Protein AF-A0A8S9ZBK7-F1 (afdb_monomer)

Secondary structure (DSSP, 8-state):
------TTHHHHHHHHHHHHHHHHHHTTTSS----HHHHHHHHHHHHHHSPPTTTSS-HHHHHHSS----TT-TT----S-TTPPPPHHHHHHHHHHHHHHHH-

InterPro domains:
  IPR012337 Ribonuclease H-like superfamily [SSF53098] (1-72)
  IPR036397 Ribonuclease H superfamily [G3DSA:3.30.42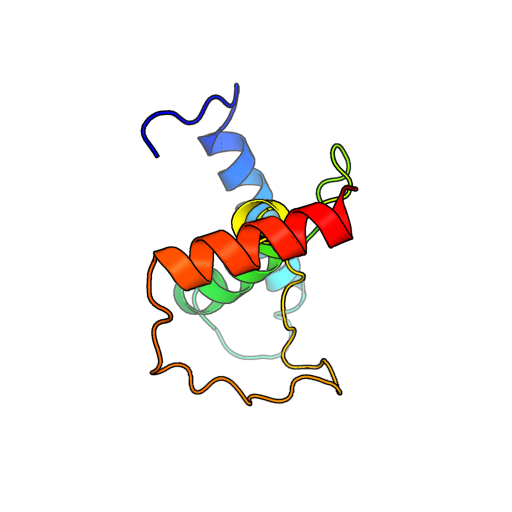0.10] (30-103)

Solvent-accessible surface area (backbone atoms only — not comparable to full-atom values): 6606 Å² total; per-residue (Å²): 132,97,75,84,92,47,102,46,54,69,59,54,54,48,50,51,51,49,51,53,52,50,55,66,50,72,67,58,82,80,68,77,96,71,57,67,80,76,49,47,64,57,52,55,47,50,59,33,60,42,55,38,89,90,74,70,49,17,60,42,33,75,74,59,30,41,80,78,86,53,98,81,49,92,79,67,72,77,80,66,58,89,85,66,78,76,55,71,68,61,47,53,51,54,33,50,55,33,38,45,75,74,76,106

Foldseek 3Di:
DPDDDDPCVVVVVVVLLVVVVVVVVVVPPDDDDDDPVVCVVVSVVCQQQDADPVPRDGVVCVVQLDHDDDPPPPPPPVVPDPPDDDDPVVSVVVSVVSNVVVPD

Sequence (104 aa):
PKRIHSDRGKEFLNSILENITQILKSEENNSVRMGLGFKTPYIVFAINATPSETTGFSPYTLMFGRTVNFPTDENIELGVDPRYTVDEETYLQAFRENLENIFG

Nearest PDB structures (foldseek):
  3s3o-assembly1_B-2  TM=5.570E-01  e=3.669E-02  Human spumaretrovirus
  3oyj-assembly1_A-2  TM=6.216E-01  e=1.152E-01  Human spumaretrovirus
  7q5b-assembly1_B  TM=4.631E-01  e=4.490E-02  Saccharomyces cerevisiae S288C
  3oyi-assembly1_B  TM=5.228E-01  e=9.411E-02  Human spumaretrovirus
  6rny-assembly1_O  TM=5.223E-01  e=2.762E-01  Human spumaretrovirus

Organism: NCBI:txid189291

pLDDT: mean 70.38, std 13.99, range [37.66, 89.44]

Structure (mmCIF, N/CA/C/O backbone):
data_AF-A0A8S9ZBK7-F1
#
_entry.id   AF-A0A8S9ZBK7-F1
#
loop_
_atom_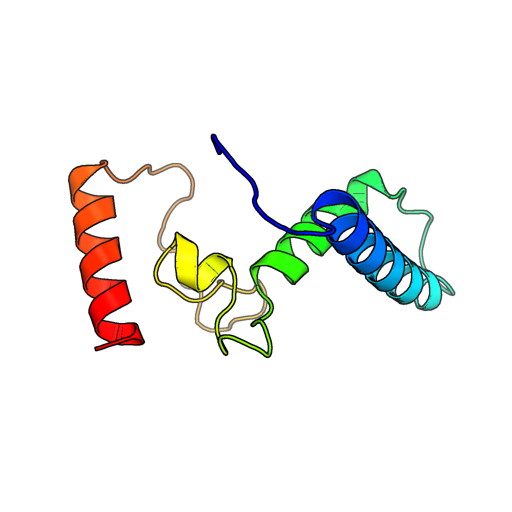site.group_PDB
_atom_site.id
_atom_site.type_symbol
_atom_site.label_atom_id
_atom_site.label_alt_id
_atom_site.label_comp_id
_atom_site.label_asym_id
_atom_site.label_entity_id
_atom_site.label_seq_id
_atom_site.pdbx_PDB_ins_code
_atom_site.Cartn_x
_atom_site.Cartn_y
_atom_site.Cartn_z
_atom_site.occupancy
_atom_site.B_iso_or_equiv
_atom_site.auth_seq_id
_atom_site.auth_comp_id
_atom_site.auth_asym_id
_atom_site.auth_atom_id
_atom_site.pdbx_PDB_model_num
ATOM 1 N N . PRO A 1 1 ? -6.322 12.618 -10.578 1.00 37.66 1 PRO A N 1
ATOM 2 C CA . PRO A 1 1 ? -7.523 12.790 -9.720 1.00 37.66 1 PRO A CA 1
ATOM 3 C C . PRO A 1 1 ? -8.097 14.220 -9.805 1.00 37.66 1 PRO A C 1
ATOM 5 O O . PRO A 1 1 ? -7.377 15.178 -9.544 1.00 37.66 1 PRO A O 1
ATOM 8 N N . LYS A 1 2 ? -9.373 14.376 -10.200 1.00 44.44 2 LYS A N 1
ATOM 9 C CA . LYS A 1 2 ? -10.021 15.699 -10.356 1.00 44.44 2 LYS A CA 1
ATOM 10 C C . LYS A 1 2 ? -10.576 16.293 -9.051 1.00 44.44 2 LYS A C 1
ATOM 12 O O . LYS A 1 2 ? -10.777 17.500 -9.006 1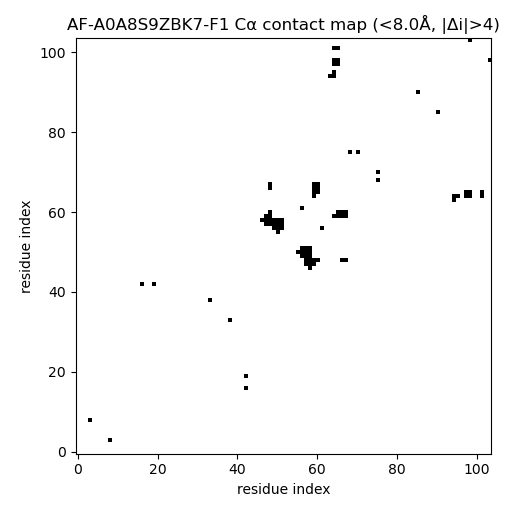.00 44.44 2 LYS A O 1
ATOM 17 N N . ARG A 1 3 ? -10.774 15.501 -7.989 1.00 46.78 3 ARG A N 1
ATOM 18 C CA . ARG A 1 3 ? -11.067 15.981 -6.624 1.00 46.78 3 ARG A CA 1
ATOM 19 C C . ARG A 1 3 ? -10.571 14.980 -5.583 1.00 46.78 3 ARG A C 1
ATOM 21 O O . ARG A 1 3 ? -10.723 13.780 -5.775 1.00 46.78 3 ARG A O 1
ATOM 28 N N . ILE A 1 4 ? -10.007 15.494 -4.494 1.00 50.00 4 ILE A N 1
ATOM 29 C CA . ILE A 1 4 ? -9.777 14.764 -3.245 1.00 50.00 4 ILE A CA 1
ATOM 30 C C . ILE A 1 4 ? -10.700 15.438 -2.231 1.00 50.00 4 ILE A C 1
ATOM 3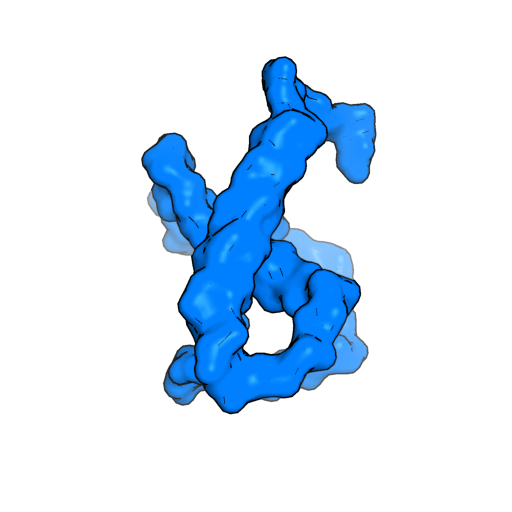2 O O . ILE A 1 4 ? -10.437 16.572 -1.836 1.00 50.00 4 ILE A O 1
ATOM 36 N N . HIS A 1 5 ? -11.810 14.792 -1.875 1.00 49.84 5 HIS A N 1
ATOM 37 C CA . HIS A 1 5 ? -12.632 15.231 -0.749 1.00 49.84 5 HIS A CA 1
ATOM 38 C C . HIS A 1 5 ? -12.162 14.482 0.491 1.00 49.84 5 HIS A C 1
ATOM 40 O O . HIS A 1 5 ? -12.482 13.318 0.698 1.00 49.84 5 HIS A O 1
ATOM 46 N N . SER A 1 6 ? -11.340 15.160 1.279 1.00 56.78 6 SER A N 1
ATOM 47 C CA . SER A 1 6 ? -11.046 14.790 2.653 1.00 56.78 6 SER A CA 1
ATOM 48 C C . SER A 1 6 ? -10.996 16.090 3.437 1.00 56.78 6 SER A C 1
ATOM 50 O O . SER A 1 6 ? -10.292 17.018 3.033 1.00 56.78 6 SER A O 1
ATOM 52 N N . ASP A 1 7 ? -11.735 16.149 4.541 1.00 60.28 7 ASP A N 1
ATOM 53 C CA . ASP A 1 7 ? -11.879 17.348 5.378 1.00 60.28 7 ASP A CA 1
ATOM 54 C C . ASP A 1 7 ? -10.538 17.819 5.964 1.00 60.28 7 ASP A C 1
ATOM 56 O O . ASP A 1 7 ? -10.416 18.950 6.421 1.00 60.28 7 ASP A O 1
ATOM 60 N N . ARG A 1 8 ? -9.516 16.954 5.902 1.00 50.44 8 ARG A N 1
ATOM 61 C CA . ARG A 1 8 ? -8.125 17.211 6.292 1.00 50.44 8 ARG A CA 1
ATOM 62 C C . ARG A 1 8 ? -7.116 16.657 5.283 1.00 50.44 8 ARG A C 1
ATOM 64 O O . ARG A 1 8 ? -5.998 16.327 5.653 1.00 50.44 8 ARG A O 1
ATOM 71 N N . GLY A 1 9 ? -7.479 16.480 4.010 1.00 57.66 9 GLY A N 1
ATOM 72 C CA . GLY A 1 9 ? -6.782 15.562 3.087 1.00 57.66 9 GLY A CA 1
ATOM 73 C C . GLY A 1 9 ? -5.256 15.656 3.020 1.00 57.66 9 GLY A C 1
ATOM 74 O O . GLY A 1 9 ? -4.582 14.630 2.991 1.00 57.66 9 GLY A O 1
ATOM 75 N N . LYS A 1 10 ? -4.694 16.867 3.037 1.00 58.00 10 LYS A N 1
ATOM 76 C CA . LYS A 1 10 ? -3.234 17.056 3.074 1.00 58.00 10 LYS A CA 1
ATOM 77 C C . LYS A 1 10 ? -2.648 16.845 4.471 1.00 58.00 10 LYS A C 1
ATOM 79 O O . LYS A 1 10 ? -1.563 16.300 4.597 1.00 58.00 10 LYS A O 1
ATOM 84 N N . GLU A 1 11 ? -3.368 17.253 5.506 1.00 62.38 11 GLU A N 1
ATOM 85 C CA . GLU A 1 11 ? -2.946 17.180 6.908 1.00 62.38 11 GLU A CA 1
ATOM 86 C C . GLU A 1 11 ? -2.955 15.737 7.423 1.00 62.38 11 GLU A C 1
ATOM 88 O O . GLU A 1 11 ? -2.043 15.344 8.139 1.00 62.38 11 GLU A O 1
ATOM 93 N N . PHE A 1 12 ? -3.941 14.933 7.013 1.00 62.56 12 PHE A N 1
ATOM 94 C CA . PHE A 1 12 ? -4.016 13.507 7.334 1.00 62.56 12 PHE A CA 1
ATOM 95 C C . PHE A 1 12 ? -2.871 12.719 6.692 1.00 62.56 12 PHE A C 1
ATOM 97 O O . PHE A 1 12 ? -2.196 11.943 7.361 1.00 62.56 12 PHE A O 1
ATOM 104 N N . LEU A 1 13 ? -2.611 12.937 5.398 1.00 60.78 13 LEU A N 1
ATOM 105 C CA . LEU A 1 13 ? -1.480 12.288 4.735 1.00 60.78 13 LEU A CA 1
ATOM 106 C C . LEU A 1 13 ? -0.153 12.728 5.358 1.00 60.78 13 LEU A C 1
ATOM 108 O O . LEU A 1 13 ? 0.707 11.886 5.600 1.00 60.78 13 LEU A O 1
ATOM 112 N N . ASN A 1 14 ? -0.006 14.015 5.681 1.00 61.31 14 ASN A N 1
ATOM 113 C CA . ASN A 1 14 ? 1.187 14.513 6.357 1.00 61.31 14 ASN A CA 1
ATOM 114 C C . ASN A 1 14 ? 1.375 13.870 7.736 1.00 61.31 14 ASN A C 1
ATOM 116 O O . ASN A 1 14 ? 2.477 13.419 8.023 1.00 61.31 14 ASN A O 1
ATOM 120 N N . SER A 1 15 ? 0.326 13.742 8.555 1.00 64.69 15 SER A N 1
ATOM 121 C CA . SER A 1 15 ? 0.453 13.153 9.894 1.00 64.69 15 SER A CA 1
ATOM 122 C C . SER A 1 15 ? 0.774 11.657 9.859 1.00 64.69 15 SER A C 1
ATOM 124 O O . SER A 1 15 ? 1.585 11.182 10.650 1.00 64.69 15 SER A O 1
ATOM 126 N N . ILE A 1 16 ? 0.205 10.901 8.914 1.00 67.19 16 ILE A N 1
ATOM 127 C CA . ILE A 1 16 ? 0.540 9.483 8.723 1.00 67.19 16 ILE A CA 1
ATOM 128 C C . ILE A 1 16 ? 1.992 9.324 8.262 1.00 67.19 16 ILE A C 1
ATOM 130 O O . ILE A 1 16 ? 2.724 8.495 8.804 1.00 67.19 16 ILE A O 1
ATOM 134 N N . LEU A 1 17 ? 2.438 10.142 7.305 1.00 65.94 17 LEU A N 1
ATOM 135 C CA . LEU A 1 17 ? 3.831 10.148 6.859 1.00 65.94 17 LEU A CA 1
ATOM 136 C C . LEU A 1 17 ? 4.781 10.530 8.003 1.00 65.94 17 LEU A C 1
ATOM 138 O O . LEU A 1 17 ? 5.822 9.898 8.180 1.00 65.94 17 LEU A O 1
ATOM 142 N N . GLU A 1 18 ? 4.421 11.519 8.816 1.00 66.88 18 GLU A N 1
ATOM 143 C CA . GLU A 1 18 ? 5.181 11.916 10.003 1.00 66.88 18 GLU A CA 1
ATOM 144 C C . GLU A 1 18 ? 5.279 10.772 11.018 1.00 66.88 18 GLU A C 1
ATOM 146 O O . GLU A 1 18 ? 6.383 10.439 11.445 1.00 66.88 18 GLU A O 1
ATOM 151 N N . ASN A 1 19 ? 4.174 10.094 11.327 1.00 69.00 19 ASN A N 1
ATOM 152 C CA . ASN A 1 19 ? 4.164 8.968 12.262 1.00 69.00 19 ASN A CA 1
ATOM 153 C C . ASN A 1 19 ? 5.021 7.797 11.758 1.00 69.00 19 ASN A C 1
ATOM 155 O O . ASN A 1 19 ? 5.855 7.273 12.496 1.00 69.00 19 ASN A O 1
ATOM 159 N N . ILE A 1 20 ? 4.884 7.421 10.483 1.00 68.25 20 ILE A N 1
ATOM 160 C CA . ILE A 1 20 ? 5.676 6.333 9.893 1.00 68.25 20 ILE A CA 1
ATOM 161 C C . ILE A 1 20 ? 7.162 6.712 9.852 1.00 68.25 20 ILE A C 1
ATOM 163 O O . ILE A 1 20 ? 8.020 5.896 10.183 1.00 68.25 20 ILE A O 1
ATOM 167 N N . THR A 1 21 ? 7.499 7.959 9.501 1.00 65.25 21 THR A N 1
ATOM 168 C CA . THR A 1 21 ? 8.901 8.404 9.524 1.00 65.25 21 THR A CA 1
ATOM 169 C C . THR A 1 21 ? 9.479 8.457 10.936 1.00 65.25 21 THR A C 1
ATOM 171 O O . THR A 1 21 ? 10.669 8.198 11.087 1.00 65.25 21 THR A O 1
ATOM 174 N N . GLN A 1 22 ? 8.685 8.760 11.967 1.00 66.75 22 GLN A N 1
ATOM 175 C CA . GLN A 1 22 ? 9.125 8.686 13.363 1.00 66.75 22 GLN A CA 1
ATOM 176 C C . GLN A 1 22 ? 9.413 7.244 13.791 1.00 66.75 22 GLN A C 1
ATOM 178 O O . GLN A 1 22 ? 10.476 6.990 14.358 1.00 66.75 22 GLN A O 1
ATOM 183 N N . ILE A 1 23 ? 8.535 6.296 13.450 1.00 67.00 23 ILE A N 1
ATOM 184 C CA . ILE A 1 23 ? 8.752 4.865 13.712 1.00 67.00 23 ILE A CA 1
ATOM 185 C C . ILE A 1 23 ? 10.046 4.398 13.029 1.00 67.00 23 ILE A C 1
ATOM 187 O O . ILE A 1 23 ? 10.947 3.888 13.692 1.00 67.00 23 ILE A O 1
ATOM 191 N N . LEU A 1 24 ? 10.216 4.699 11.738 1.00 64.31 24 LEU A N 1
ATOM 192 C CA . LEU A 1 24 ? 11.410 4.327 10.964 1.00 64.31 24 LEU A CA 1
ATOM 193 C C . LEU A 1 24 ? 12.703 5.053 11.381 1.00 64.31 24 LEU A C 1
ATOM 195 O O . LEU A 1 24 ? 13.789 4.650 10.962 1.00 64.31 24 LEU A O 1
ATOM 199 N N . LYS A 1 25 ? 12.609 6.155 12.135 1.00 62.94 25 LYS A N 1
ATOM 200 C CA . LYS A 1 25 ? 13.758 6.830 12.764 1.00 62.94 25 LYS A CA 1
ATOM 201 C C . LYS A 1 25 ? 14.126 6.190 14.102 1.00 62.94 25 LYS A C 1
ATOM 203 O O . LYS A 1 25 ? 15.295 6.202 14.463 1.00 62.94 25 LYS A O 1
ATOM 208 N N . SER A 1 26 ? 13.163 5.621 14.830 1.00 59.47 26 SER A N 1
ATOM 209 C CA . SER A 1 26 ? 13.427 4.945 16.110 1.00 59.47 26 SER A CA 1
ATOM 210 C C . SER A 1 26 ? 14.223 3.640 15.955 1.00 59.47 26 SER A C 1
ATOM 212 O O . SER A 1 26 ? 14.957 3.255 16.863 1.00 59.47 26 SER A O 1
ATOM 214 N N . GLU A 1 27 ? 14.171 3.024 14.771 1.00 57.19 27 GLU A N 1
ATOM 215 C CA . GLU A 1 27 ? 14.990 1.859 14.401 1.00 57.19 27 GLU A CA 1
ATOM 216 C C . GLU A 1 27 ? 16.408 2.233 13.908 1.00 57.19 27 GLU A C 1
ATOM 218 O O . GLU A 1 27 ? 17.262 1.368 13.715 1.00 57.19 27 GLU A O 1
ATOM 223 N N . GLU A 1 28 ? 16.713 3.528 13.752 1.00 54.47 28 GLU A N 1
ATOM 224 C CA . GLU A 1 28 ? 17.997 4.055 13.263 1.00 54.47 28 GLU A CA 1
ATOM 225 C C . GLU A 1 28 ? 19.040 4.202 14.390 1.00 54.47 28 GLU A C 1
ATOM 227 O O . GLU A 1 28 ? 19.719 5.218 14.496 1.00 54.47 28 GLU A O 1
ATOM 232 N N . ASN A 1 29 ? 19.194 3.190 15.248 1.00 49.31 29 ASN A N 1
ATOM 233 C CA . ASN A 1 29 ? 20.327 3.129 16.182 1.00 49.31 29 ASN A CA 1
ATOM 234 C C . ASN A 1 29 ? 21.487 2.255 15.678 1.00 49.31 29 ASN A C 1
ATOM 236 O O . ASN A 1 29 ? 22.471 2.114 16.400 1.00 49.31 29 ASN A O 1
ATOM 240 N N . ASN A 1 30 ? 21.433 1.688 14.458 1.00 50.09 30 ASN A N 1
ATOM 241 C CA . ASN A 1 30 ? 22.570 0.888 13.974 1.00 50.09 30 ASN A CA 1
ATOM 242 C C . ASN A 1 30 ? 22.905 0.871 12.469 1.00 50.09 30 ASN A C 1
ATOM 244 O O . ASN A 1 30 ? 23.869 0.205 12.103 1.00 50.09 30 ASN A O 1
ATOM 248 N N . SER A 1 31 ? 22.222 1.597 11.575 1.00 46.81 31 SER A N 1
ATOM 249 C CA . SER A 1 31 ? 22.607 1.529 10.150 1.00 46.81 31 SER A CA 1
ATOM 250 C C . SER A 1 31 ? 22.339 2.821 9.381 1.00 46.81 31 SER A C 1
ATOM 252 O O . SER A 1 31 ? 21.204 3.137 9.051 1.00 46.81 31 SER A O 1
ATOM 254 N N . VAL A 1 32 ? 23.436 3.520 9.073 1.00 49.84 32 VAL A N 1
ATOM 255 C CA . VAL A 1 32 ? 23.686 4.367 7.894 1.00 49.84 32 VAL A CA 1
ATOM 256 C C . VAL A 1 32 ? 22.527 5.257 7.432 1.00 49.84 32 VAL A C 1
ATOM 258 O O . VAL A 1 32 ? 21.634 4.823 6.714 1.00 49.84 32 VAL A O 1
ATOM 261 N N . ARG A 1 33 ? 22.663 6.552 7.749 1.00 51.91 33 ARG A N 1
ATOM 262 C CA . ARG A 1 33 ? 22.047 7.732 7.115 1.00 51.91 33 ARG A CA 1
ATOM 263 C C . ARG A 1 33 ? 21.462 7.469 5.716 1.00 51.91 33 ARG A C 1
ATOM 265 O O . ARG A 1 33 ? 22.089 7.774 4.702 1.00 51.91 33 ARG A O 1
ATOM 272 N N . MET A 1 34 ? 20.232 6.972 5.657 1.00 54.38 34 MET A N 1
ATOM 273 C CA . MET A 1 34 ? 19.450 6.897 4.427 1.00 54.38 34 MET A CA 1
ATOM 274 C C . MET A 1 34 ? 18.469 8.068 4.452 1.00 54.38 34 MET A C 1
ATOM 276 O O . MET A 1 34 ? 17.502 8.065 5.215 1.00 54.38 34 MET A O 1
ATOM 280 N N . GLY A 1 35 ? 18.760 9.114 3.672 1.00 57.78 35 GLY A N 1
ATOM 281 C CA . GLY A 1 35 ? 17.926 10.316 3.604 1.00 57.78 35 GLY A CA 1
ATOM 282 C C . GLY A 1 35 ? 16.473 9.995 3.230 1.00 57.78 35 GLY A C 1
ATOM 283 O O . GLY A 1 35 ? 16.214 9.011 2.538 1.00 57.78 35 GLY A O 1
ATOM 284 N N . LEU A 1 36 ? 15.525 10.843 3.660 1.00 57.59 36 LEU A N 1
ATOM 285 C CA . LEU A 1 36 ? 14.077 10.621 3.490 1.00 57.59 36 LEU A CA 1
ATOM 286 C C . LEU A 1 36 ? 13.676 10.207 2.063 1.00 57.59 36 LEU A C 1
ATOM 288 O O . LEU A 1 36 ? 12.801 9.361 1.914 1.00 57.59 36 LEU A O 1
ATOM 292 N N . GLY A 1 37 ? 14.344 10.736 1.030 1.00 64.19 37 GLY A N 1
ATOM 293 C CA . GLY A 1 37 ? 14.059 10.410 -0.371 1.00 64.19 37 GLY A CA 1
ATOM 294 C C . GLY A 1 37 ? 14.182 8.922 -0.722 1.00 64.19 37 GLY A C 1
ATOM 295 O O . GLY A 1 37 ? 13.417 8.439 -1.551 1.00 64.19 37 GLY A O 1
ATOM 296 N N . PHE A 1 38 ? 15.074 8.179 -0.059 1.00 67.00 38 PHE A N 1
ATOM 297 C CA . PHE A 1 38 ? 15.212 6.733 -0.269 1.00 67.00 38 PHE A CA 1
ATOM 298 C C . PHE A 1 38 ? 14.146 5.924 0.482 1.00 67.00 38 PHE A C 1
ATOM 300 O O . PHE A 1 38 ? 13.794 4.838 0.035 1.00 67.00 38 PHE A O 1
ATOM 307 N N . LYS A 1 39 ? 13.595 6.452 1.588 1.00 68.62 39 LYS A N 1
ATOM 308 C CA . LYS A 1 39 ? 12.543 5.792 2.387 1.00 68.62 39 LYS A CA 1
ATOM 309 C C . LYS A 1 39 ? 11.131 6.040 1.829 1.00 68.62 39 LYS A C 1
ATOM 311 O O . LYS A 1 39 ? 10.257 5.197 2.008 1.00 68.62 39 LYS A O 1
ATOM 316 N N . THR A 1 40 ? 10.906 7.144 1.109 1.00 72.81 40 THR A N 1
ATOM 317 C CA . THR A 1 40 ? 9.609 7.505 0.501 1.00 72.81 40 THR A CA 1
ATOM 318 C C . THR A 1 40 ? 8.910 6.368 -0.258 1.00 72.81 40 THR A C 1
ATOM 320 O O . THR A 1 40 ? 7.744 6.121 0.047 1.00 72.81 40 THR A O 1
ATOM 323 N N . PRO A 1 41 ? 9.547 5.652 -1.210 1.00 76.19 41 PRO A N 1
ATOM 324 C CA . PRO A 1 41 ? 8.858 4.589 -1.947 1.00 76.19 41 PRO A CA 1
ATOM 325 C C . PRO A 1 41 ? 8.373 3.453 -1.035 1.00 76.19 41 PRO A C 1
ATOM 327 O O . PRO A 1 41 ? 7.268 2.956 -1.232 1.00 76.19 41 PRO A O 1
ATOM 330 N N . TYR A 1 42 ? 9.137 3.101 0.003 1.00 75.19 42 TYR A N 1
ATOM 331 C CA . TYR A 1 42 ? 8.750 2.076 0.979 1.00 75.19 42 TYR A CA 1
ATOM 332 C C . TYR A 1 42 ? 7.552 2.509 1.822 1.00 75.19 42 TYR A C 1
ATOM 334 O O . TYR A 1 42 ? 6.638 1.725 2.055 1.00 75.19 42 TYR A O 1
ATOM 342 N N . ILE A 1 43 ? 7.525 3.775 2.243 1.00 76.19 43 ILE A N 1
ATOM 343 C CA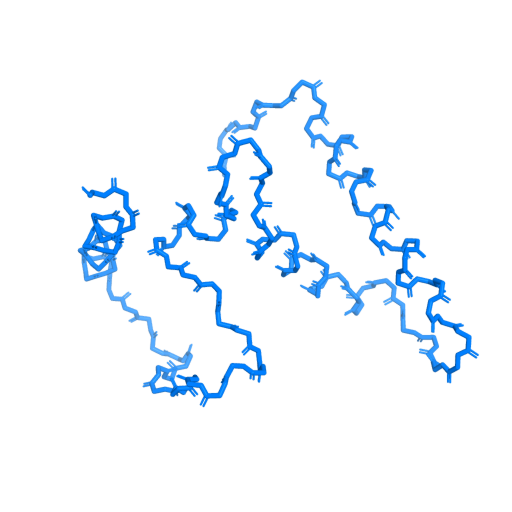 . ILE A 1 43 ? 6.417 4.329 3.027 1.00 76.19 43 ILE A CA 1
ATOM 344 C C . ILE A 1 43 ? 5.141 4.388 2.184 1.00 76.19 43 ILE A C 1
ATOM 346 O O . ILE A 1 43 ? 4.078 3.975 2.640 1.00 76.19 43 ILE A O 1
ATOM 350 N N . VAL A 1 44 ? 5.242 4.863 0.941 1.00 82.62 44 VAL A N 1
ATOM 351 C CA . VAL A 1 44 ? 4.107 4.899 0.007 1.00 82.62 44 VAL A CA 1
ATOM 352 C C . VAL A 1 44 ? 3.583 3.490 -0.258 1.00 82.62 44 VAL A C 1
ATOM 354 O O . VAL A 1 44 ? 2.372 3.279 -0.260 1.00 82.62 44 VAL A O 1
ATOM 357 N N . PHE A 1 45 ? 4.481 2.520 -0.439 1.00 83.12 45 PHE A N 1
ATOM 358 C CA . PHE A 1 45 ? 4.107 1.120 -0.587 1.00 83.12 45 PHE A CA 1
ATOM 359 C C . PHE A 1 45 ? 3.359 0.602 0.646 1.00 83.12 45 PHE A C 1
ATOM 361 O O . PHE A 1 45 ? 2.257 0.083 0.502 1.00 83.12 45 PHE A O 1
ATOM 368 N N . ALA A 1 46 ? 3.896 0.816 1.851 1.00 80.94 46 ALA A N 1
ATOM 369 C CA . ALA A 1 46 ? 3.263 0.388 3.096 1.00 80.94 46 ALA A CA 1
ATOM 370 C C . ALA A 1 46 ? 1.862 0.997 3.275 1.00 80.94 46 ALA A C 1
ATOM 372 O O . ALA A 1 46 ? 0.917 0.277 3.592 1.00 80.94 46 ALA A O 1
ATOM 373 N N . ILE A 1 47 ? 1.701 2.296 3.004 1.00 84.69 47 ILE A N 1
ATOM 374 C CA . ILE A 1 47 ? 0.398 2.977 3.069 1.00 84.69 47 ILE A CA 1
ATOM 375 C C . ILE A 1 47 ? -0.592 2.376 2.066 1.00 84.69 47 ILE A C 1
ATOM 377 O O . ILE A 1 47 ? -1.740 2.120 2.417 1.00 84.69 47 ILE A O 1
ATOM 381 N N . ASN A 1 48 ? -0.166 2.127 0.826 1.00 86.25 48 ASN A N 1
ATOM 382 C CA . ASN A 1 48 ? -1.046 1.555 -0.193 1.00 86.25 48 ASN A CA 1
ATOM 383 C C . ASN A 1 48 ? -1.385 0.082 0.073 1.00 86.25 48 ASN A C 1
ATOM 385 O O . ASN A 1 48 ? -2.446 -0.371 -0.353 1.00 86.25 48 ASN A O 1
ATOM 389 N N . ALA A 1 49 ? -0.506 -0.652 0.759 1.00 84.62 49 ALA A N 1
ATOM 390 C CA . ALA A 1 49 ? -0.666 -2.071 1.054 1.00 84.62 49 ALA A CA 1
ATOM 391 C C . ALA A 1 49 ? -1.449 -2.353 2.344 1.00 84.62 49 ALA A C 1
ATOM 393 O O . ALA A 1 49 ? -2.018 -3.434 2.481 1.00 84.62 49 ALA A O 1
ATOM 394 N N . THR A 1 50 ? -1.513 -1.396 3.272 1.00 86.12 50 THR A N 1
ATOM 395 C CA . THR A 1 50 ? -2.177 -1.583 4.570 1.00 86.12 50 THR A CA 1
ATOM 396 C C . THR A 1 50 ? -3.690 -1.349 4.459 1.00 86.12 50 THR A C 1
ATOM 398 O O . THR A 1 50 ? -4.107 -0.305 3.947 1.00 86.12 50 THR A O 1
ATOM 401 N N . PRO A 1 51 ? -4.538 -2.284 4.930 1.00 85.62 51 PRO A N 1
ATOM 402 C CA . PRO A 1 51 ? -5.982 -2.082 4.992 1.00 85.62 51 PRO A CA 1
ATOM 403 C C . PRO A 1 51 ? -6.397 -0.914 5.887 1.00 85.62 51 PRO A C 1
ATOM 405 O O . PRO A 1 51 ? -5.819 -0.694 6.948 1.00 85.62 51 PRO A O 1
ATOM 408 N N . SER A 1 52 ? -7.434 -0.179 5.481 1.00 82.25 52 SER A N 1
ATOM 409 C CA . SER A 1 52 ? -8.068 0.811 6.356 1.00 82.25 52 SER A CA 1
ATOM 410 C C . SER A 1 52 ? -9.003 0.122 7.348 1.00 82.25 52 SER A C 1
ATOM 412 O O . SER A 1 52 ? -9.773 -0.746 6.953 1.00 82.25 52 SER A O 1
ATOM 414 N N . GLU A 1 53 ? -9.011 0.554 8.611 1.00 79.88 53 GLU A N 1
ATOM 415 C CA . GLU A 1 53 ? -9.933 0.031 9.635 1.00 79.88 53 GLU A CA 1
ATOM 416 C C . GLU A 1 53 ? -11.413 0.240 9.276 1.00 79.88 53 GLU A C 1
ATOM 418 O O . GLU A 1 53 ? -12.260 -0.570 9.641 1.00 79.88 53 GLU A O 1
ATOM 423 N N . THR A 1 54 ? -11.735 1.302 8.531 1.00 81.00 54 THR A N 1
ATOM 424 C CA . THR A 1 54 ? -13.120 1.630 8.164 1.00 81.00 54 THR A CA 1
ATOM 425 C C . THR A 1 54 ? -13.675 0.697 7.094 1.00 81.00 54 THR A C 1
ATOM 427 O O . THR A 1 54 ? -14.855 0.360 7.121 1.00 81.00 54 THR A O 1
ATOM 430 N N . THR A 1 55 ? -12.850 0.326 6.114 1.00 82.62 55 THR A N 1
ATOM 431 C CA . THR A 1 55 ? -13.291 -0.480 4.966 1.00 82.62 55 THR A CA 1
ATOM 432 C C . THR A 1 55 ? -12.861 -1.936 5.073 1.00 82.62 55 THR A C 1
ATOM 434 O O . THR A 1 55 ? -13.480 -2.780 4.443 1.00 82.62 55 THR A O 1
ATOM 437 N N . GLY A 1 56 ? -11.808 -2.245 5.831 1.00 85.25 56 GLY A N 1
ATOM 438 C CA . GLY A 1 56 ? -11.156 -3.555 5.845 1.00 85.25 56 GLY A CA 1
ATOM 439 C C . GLY A 1 56 ? -10.276 -3.829 4.618 1.00 85.25 56 GLY A C 1
ATOM 440 O O . GLY A 1 56 ? -9.663 -4.890 4.541 1.00 85.25 56 GLY A O 1
ATOM 441 N N . PHE A 1 57 ? -10.165 -2.883 3.677 1.00 83.31 57 PHE A N 1
ATOM 442 C CA . PHE A 1 57 ? -9.430 -3.053 2.418 1.00 83.31 57 PHE A CA 1
ATOM 443 C C . PHE A 1 57 ? -8.333 -2.004 2.259 1.00 83.31 57 PHE A C 1
ATOM 445 O O . PHE A 1 57 ? -8.479 -0.856 2.692 1.00 83.31 57 PHE A O 1
ATOM 452 N N . SER A 1 58 ? -7.224 -2.391 1.627 1.00 88.19 58 SER A N 1
ATOM 453 C CA . SER A 1 58 ? -6.134 -1.464 1.318 1.00 88.19 58 SER A CA 1
ATOM 454 C C . SER A 1 58 ? -6.471 -0.623 0.082 1.00 88.19 58 SER A C 1
ATOM 456 O O . SER A 1 58 ? -7.218 -1.081 -0.794 1.00 88.19 58 SER A O 1
ATOM 458 N N . PRO A 1 59 ? -5.918 0.599 -0.045 1.00 89.31 59 PRO A N 1
ATOM 459 C CA . PRO A 1 59 ? -6.062 1.392 -1.263 1.00 89.31 59 PRO A CA 1
ATOM 460 C C . PRO A 1 59 ? -5.654 0.622 -2.523 1.00 89.31 59 PRO A C 1
ATOM 462 O O . PRO A 1 59 ? -6.302 0.758 -3.558 1.00 89.31 59 PRO A O 1
ATOM 465 N N . TYR A 1 60 ? -4.621 -0.220 -2.435 1.00 87.56 60 TYR A N 1
ATOM 466 C CA . TYR A 1 60 ? -4.179 -1.052 -3.548 1.00 87.56 60 TYR A CA 1
ATOM 467 C C . TYR A 1 60 ? -5.254 -2.055 -3.977 1.00 87.56 60 TYR A C 1
ATOM 469 O O . TYR A 1 60 ? -5.574 -2.130 -5.163 1.00 87.56 60 TYR A O 1
ATOM 477 N N . THR A 1 61 ? -5.871 -2.766 -3.030 1.00 86.25 61 THR A N 1
ATOM 478 C CA . THR A 1 61 ? -6.955 -3.707 -3.341 1.00 86.25 61 THR A CA 1
ATOM 479 C C . THR A 1 61 ? -8.135 -3.001 -4.003 1.00 86.25 61 THR A C 1
ATOM 481 O O . THR A 1 61 ? -8.680 -3.504 -4.977 1.00 86.25 61 THR A O 1
ATOM 484 N N . LEU A 1 62 ? -8.491 -1.799 -3.546 1.00 86.00 62 LEU A N 1
ATOM 485 C CA . LEU A 1 62 ? -9.584 -1.024 -4.141 1.00 86.00 62 LEU A CA 1
ATOM 486 C C . LEU A 1 62 ? -9.263 -0.511 -5.556 1.00 86.00 62 LEU A C 1
ATOM 488 O O . LEU A 1 62 ? -10.165 -0.386 -6.380 1.00 86.00 62 LEU A O 1
ATOM 492 N N . MET A 1 63 ? -7.995 -0.201 -5.848 1.00 84.31 63 MET A N 1
ATOM 493 C CA . MET A 1 63 ? -7.571 0.317 -7.158 1.00 84.31 63 MET A CA 1
ATOM 494 C C . MET A 1 63 ? -7.311 -0.772 -8.197 1.00 84.31 63 MET A C 1
ATOM 496 O O . MET A 1 63 ? -7.531 -0.537 -9.383 1.00 84.31 63 MET A O 1
ATOM 500 N N . PHE A 1 64 ? -6.819 -1.934 -7.765 1.00 82.81 64 PHE A N 1
ATOM 501 C CA . PHE A 1 64 ? -6.343 -2.995 -8.659 1.00 82.81 64 PHE A CA 1
ATOM 502 C C . PHE A 1 64 ? -7.115 -4.307 -8.519 1.00 82.81 64 PHE A C 1
ATOM 504 O O . PHE A 1 64 ? -6.841 -5.251 -9.256 1.00 82.81 64 PHE A O 1
ATOM 511 N N . GLY A 1 65 ? -8.060 -4.386 -7.580 1.00 83.75 65 GLY A N 1
ATOM 512 C CA . GLY A 1 65 ? -8.890 -5.565 -7.366 1.00 83.75 65 GLY A CA 1
ATOM 513 C C . GLY A 1 65 ? -8.089 -6.772 -6.897 1.00 83.75 65 GLY A C 1
ATOM 514 O O . GLY A 1 65 ? -8.569 -7.879 -7.003 1.00 83.75 65 GLY A O 1
ATOM 515 N N . ARG A 1 66 ? -6.857 -6.604 -6.414 1.00 83.88 66 ARG A N 1
ATOM 516 C CA . ARG A 1 66 ? -5.987 -7.713 -6.000 1.00 83.88 66 ARG A CA 1
ATOM 517 C C . ARG A 1 66 ? -5.147 -7.319 -4.797 1.00 83.88 66 ARG A C 1
ATOM 519 O O . ARG A 1 66 ? -4.934 -6.131 -4.558 1.00 83.88 66 ARG A O 1
ATOM 526 N N . THR A 1 67 ? -4.646 -8.301 -4.059 1.00 83.12 67 THR A N 1
ATOM 527 C CA . THR A 1 67 ? -3.722 -8.058 -2.949 1.00 83.12 67 THR A CA 1
ATOM 528 C C . THR A 1 67 ? -2.355 -7.611 -3.457 1.00 83.12 67 THR A C 1
ATOM 530 O O . THR A 1 67 ? -1.956 -7.892 -4.588 1.00 83.12 67 THR A O 1
ATOM 533 N N . VAL A 1 68 ? -1.642 -6.864 -2.617 1.00 82.50 68 VAL A N 1
ATOM 534 C CA . VAL A 1 68 ? -0.256 -6.486 -2.890 1.00 82.50 68 VAL A CA 1
ATOM 535 C C . VAL A 1 68 ? 0.621 -7.730 -2.829 1.00 82.50 68 VAL A C 1
ATOM 537 O O . VAL A 1 68 ? 0.481 -8.529 -1.912 1.00 82.50 68 VAL A O 1
ATOM 540 N N . ASN A 1 69 ? 1.546 -7.845 -3.778 1.00 79.69 69 ASN A N 1
ATOM 541 C CA . ASN A 1 69 ? 2.599 -8.854 -3.759 1.00 79.69 69 ASN A CA 1
ATOM 542 C C . ASN A 1 69 ? 3.767 -8.335 -2.905 1.00 79.69 69 ASN A C 1
ATOM 544 O O . ASN A 1 69 ? 4.417 -7.355 -3.288 1.00 79.69 69 ASN A O 1
ATOM 548 N N . PHE A 1 70 ? 4.036 -8.957 -1.757 1.00 76.38 70 PHE A N 1
ATOM 549 C CA . PHE A 1 70 ? 5.164 -8.598 -0.899 1.00 76.38 70 PHE A CA 1
ATOM 550 C C . PHE A 1 70 ? 6.433 -9.347 -1.304 1.00 76.38 70 PHE A C 1
ATOM 552 O O . PHE A 1 70 ? 6.367 -10.540 -1.545 1.00 76.38 70 PHE A O 1
ATOM 559 N N . PRO A 1 71 ? 7.625 -8.723 -1.287 1.00 65.50 71 PRO A N 1
ATOM 560 C CA . PRO A 1 71 ? 8.877 -9.397 -1.661 1.00 65.50 71 PRO A CA 1
ATOM 561 C C . PRO A 1 71 ? 9.181 -10.703 -0.905 1.00 65.50 71 PRO A C 1
ATOM 563 O O . PRO A 1 71 ? 10.016 -11.484 -1.348 1.00 65.50 71 PRO A O 1
ATOM 566 N N . THR A 1 72 ? 8.548 -10.907 0.249 1.00 67.81 72 THR A N 1
ATOM 567 C CA . THR A 1 72 ? 8.668 -12.090 1.106 1.00 67.81 72 THR A CA 1
ATOM 568 C C . THR A 1 72 ? 7.636 -13.177 0.818 1.00 67.81 72 THR A C 1
ATOM 570 O O . THR A 1 72 ? 7.726 -14.246 1.411 1.00 67.81 72 THR A O 1
ATOM 573 N N . ASP A 1 73 ? 6.642 -12.916 -0.030 1.00 71.00 73 ASP A N 1
ATOM 574 C CA . ASP A 1 73 ? 5.598 -13.886 -0.341 1.00 71.00 73 ASP A CA 1
ATOM 575 C C . ASP A 1 73 ? 6.210 -15.048 -1.131 1.00 71.00 73 ASP A C 1
ATOM 577 O O . ASP A 1 73 ? 6.626 -14.902 -2.283 1.00 71.00 73 ASP A O 1
ATOM 581 N N . GLU A 1 74 ? 6.236 -16.224 -0.503 1.00 60.22 74 GLU A N 1
ATOM 582 C CA . GLU A 1 74 ? 6.823 -17.459 -1.046 1.00 60.22 74 GLU A CA 1
ATOM 583 C C . GLU A 1 74 ? 6.163 -17.914 -2.364 1.00 60.22 74 GLU A C 1
ATOM 585 O O . GLU A 1 74 ? 6.740 -18.705 -3.105 1.00 60.22 74 GLU A O 1
ATOM 590 N N . ASN A 1 75 ? 4.980 -17.373 -2.680 1.00 56.06 75 ASN A N 1
ATOM 591 C CA . ASN A 1 75 ? 4.172 -17.710 -3.851 1.00 56.06 75 ASN A CA 1
ATOM 592 C C . ASN A 1 75 ? 4.188 -16.638 -4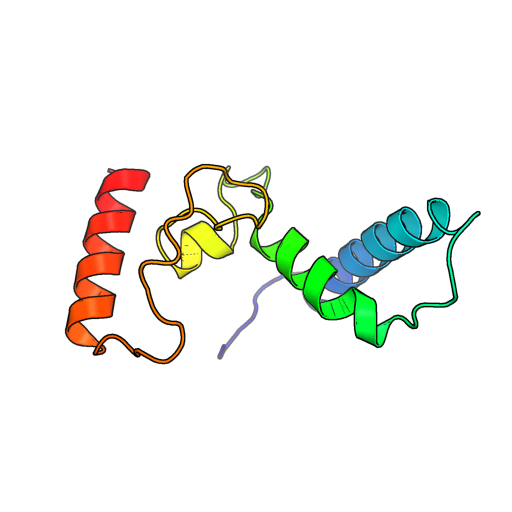.956 1.00 56.06 75 ASN A C 1
ATOM 594 O O . ASN A 1 75 ? 3.358 -16.698 -5.865 1.00 56.06 75 ASN A O 1
ATOM 598 N N . ILE A 1 76 ? 5.091 -15.647 -4.916 1.00 57.22 76 ILE A N 1
ATOM 599 C CA . ILE A 1 76 ? 5.265 -14.756 -6.073 1.00 57.22 76 ILE A CA 1
ATOM 600 C C . ILE A 1 76 ? 6.049 -15.512 -7.136 1.00 57.22 76 ILE A C 1
ATOM 602 O O . ILE A 1 76 ? 7.270 -15.405 -7.263 1.00 57.22 76 ILE A O 1
ATOM 606 N N . GLU A 1 77 ? 5.316 -16.226 -7.978 1.00 54.91 77 GLU A N 1
ATOM 607 C CA . GLU A 1 77 ? 5.769 -16.418 -9.339 1.00 54.91 77 GLU A CA 1
ATOM 608 C C . GLU A 1 77 ? 5.855 -15.018 -9.959 1.00 54.91 77 GLU A C 1
ATOM 610 O O . GLU A 1 77 ? 4.846 -14.399 -10.300 1.00 54.91 77 GLU A O 1
ATOM 615 N N . LEU A 1 78 ? 7.072 -14.485 -10.108 1.00 54.69 78 LEU A N 1
ATOM 616 C CA . LEU A 1 78 ? 7.366 -13.311 -10.943 1.00 54.69 78 LEU A CA 1
ATOM 617 C C . LEU A 1 78 ? 7.120 -13.642 -12.436 1.00 54.69 78 LEU A C 1
ATOM 619 O O . LEU A 1 78 ? 7.910 -13.283 -13.302 1.00 54.69 78 LEU A O 1
ATOM 623 N N . GLY A 1 79 ? 6.047 -14.377 -12.745 1.00 47.47 7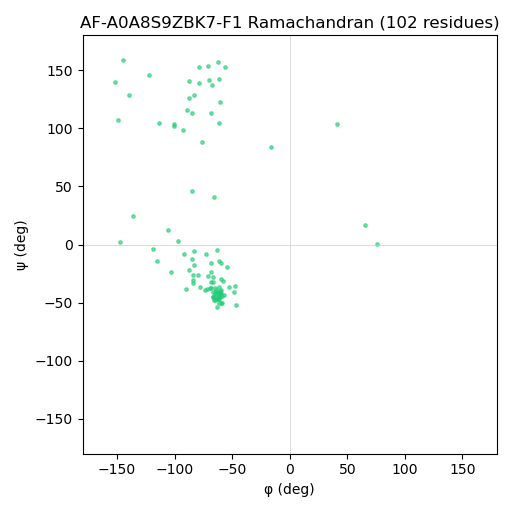9 GLY A N 1
ATOM 624 C CA . GLY A 1 79 ? 5.674 -14.850 -14.075 1.00 47.47 79 GLY A CA 1
ATOM 625 C C . GLY A 1 79 ? 5.156 -13.739 -14.981 1.00 47.47 79 GLY A C 1
ATOM 626 O O . GLY A 1 79 ? 4.977 -13.951 -16.177 1.00 47.47 79 GLY A O 1
ATOM 627 N N . VAL A 1 80 ? 4.951 -12.540 -14.434 1.00 55.38 80 VAL A N 1
ATOM 628 C CA . VAL A 1 80 ? 4.650 -11.338 -15.207 1.00 55.38 80 VAL A CA 1
ATOM 629 C C . VAL A 1 80 ? 5.933 -10.532 -15.328 1.00 55.38 80 VAL A C 1
ATOM 631 O O . VAL A 1 80 ? 6.357 -9.872 -14.378 1.00 55.38 80 VAL A O 1
ATOM 634 N N . ASP A 1 81 ? 6.574 -10.606 -16.495 1.00 53.72 81 ASP A N 1
ATOM 635 C CA . ASP A 1 81 ? 7.706 -9.734 -16.791 1.00 53.72 81 ASP A CA 1
ATOM 636 C C . ASP A 1 81 ? 7.203 -8.273 -16.735 1.00 53.72 81 ASP A C 1
ATOM 638 O O . ASP A 1 81 ? 6.254 -7.913 -17.441 1.00 53.72 81 ASP A O 1
ATOM 642 N N . PRO A 1 82 ? 7.800 -7.421 -15.880 1.00 55.47 82 PRO A N 1
ATOM 643 C CA . PRO A 1 82 ? 7.351 -6.049 -15.643 1.00 55.47 82 PRO A CA 1
ATOM 644 C C . PRO A 1 82 ? 7.428 -5.143 -16.883 1.00 55.47 82 PRO A C 1
ATOM 646 O O . PRO A 1 82 ? 7.009 -3.988 -16.821 1.00 55.47 82 PRO A O 1
ATOM 649 N N . ARG A 1 83 ? 7.968 -5.635 -18.006 1.00 52.84 83 ARG A N 1
ATOM 650 C CA . ARG A 1 83 ? 7.981 -4.958 -19.311 1.00 52.84 83 ARG A CA 1
ATOM 651 C C . ARG A 1 83 ? 6.706 -5.171 -20.126 1.00 52.84 83 ARG A C 1
ATOM 653 O O . ARG A 1 83 ? 6.527 -4.471 -21.121 1.00 52.84 83 ARG A O 1
ATOM 660 N N . TYR A 1 84 ? 5.841 -6.110 -19.746 1.00 54.25 84 TYR A N 1
ATOM 661 C CA . TYR A 1 84 ? 4.587 -6.347 -20.453 1.00 54.25 84 TYR A CA 1
ATOM 662 C C . TYR A 1 84 ? 3.478 -5.480 -19.869 1.00 54.25 84 TYR A C 1
ATOM 664 O O . TYR A 1 84 ? 3.076 -5.622 -18.716 1.00 54.25 84 TYR A O 1
ATOM 672 N N . THR A 1 85 ? 2.967 -4.575 -20.693 1.00 64.12 85 THR A N 1
ATOM 673 C CA . THR A 1 85 ? 1.712 -3.880 -20.427 1.00 64.12 85 THR A CA 1
ATOM 674 C C . THR A 1 85 ? 0.574 -4.724 -20.979 1.00 64.12 85 THR A C 1
ATOM 676 O O . THR A 1 85 ? 0.591 -5.082 -22.156 1.00 64.12 85 THR A O 1
ATOM 679 N N . VAL A 1 86 ? -0.405 -5.034 -20.137 1.00 70.75 86 VAL A N 1
ATOM 680 C CA . VAL A 1 86 ? -1.685 -5.599 -20.577 1.00 70.75 86 VAL A CA 1
ATOM 681 C C . VAL A 1 86 ? -2.456 -4.499 -21.318 1.00 70.75 86 VAL A C 1
ATOM 683 O O . VAL A 1 86 ? -2.376 -3.331 -20.927 1.00 70.75 86 VAL A O 1
ATOM 686 N N . ASP A 1 87 ? -3.156 -4.840 -22.399 1.00 84.75 87 ASP A N 1
ATOM 687 C CA . ASP A 1 87 ? -4.060 -3.907 -23.073 1.00 84.75 87 ASP A CA 1
ATOM 688 C C . ASP A 1 87 ? -5.208 -3.470 -22.144 1.00 84.75 87 ASP A C 1
ATOM 690 O O . ASP A 1 87 ? -5.538 -4.134 -21.160 1.00 84.75 87 ASP A O 1
ATOM 694 N N . GLU A 1 88 ? -5.801 -2.309 -22.431 1.00 82.69 88 GLU A N 1
ATOM 695 C CA . GLU A 1 88 ? -6.810 -1.700 -21.557 1.00 82.69 88 GLU A CA 1
ATOM 696 C C . GLU A 1 88 ? -8.036 -2.603 -21.360 1.00 82.69 88 GLU A C 1
ATOM 698 O O . GLU A 1 88 ? -8.516 -2.740 -20.234 1.00 82.69 88 GLU A O 1
ATOM 703 N N . GLU A 1 89 ? -8.521 -3.248 -22.425 1.00 87.31 89 GLU A N 1
ATOM 704 C CA . GLU A 1 89 ? -9.701 -4.118 -22.368 1.00 87.31 89 GLU A CA 1
ATOM 705 C C . GLU A 1 89 ? -9.447 -5.340 -21.484 1.00 87.31 89 GLU A C 1
ATOM 707 O O . GLU A 1 89 ? -10.235 -5.617 -20.575 1.00 87.31 89 GLU A O 1
ATOM 712 N N . THR A 1 90 ? -8.311 -6.009 -21.677 1.00 86.06 90 THR A N 1
ATOM 713 C CA . THR A 1 90 ? -7.916 -7.165 -20.868 1.00 86.06 90 THR A CA 1
ATOM 714 C C . THR A 1 90 ? -7.686 -6.774 -19.408 1.00 86.06 90 THR A C 1
ATOM 716 O O . THR A 1 90 ? -8.108 -7.498 -18.503 1.00 86.06 90 THR A O 1
ATOM 719 N N . TYR A 1 91 ? -7.089 -5.604 -19.140 1.00 83.88 91 TYR A N 1
ATOM 720 C CA . TYR A 1 91 ? -6.945 -5.099 -17.772 1.00 83.88 91 TYR A CA 1
ATOM 721 C C . TYR A 1 91 ? -8.307 -4.858 -17.113 1.00 83.88 91 TYR A C 1
ATOM 723 O O . TYR A 1 91 ? -8.518 -5.273 -15.975 1.00 83.88 91 TYR A O 1
ATOM 731 N N . LEU A 1 92 ? -9.239 -4.201 -17.810 1.00 86.62 92 LEU A N 1
ATOM 732 C CA . LEU A 1 92 ? -10.568 -3.910 -17.273 1.00 86.62 92 LEU A CA 1
ATOM 733 C C . LEU A 1 92 ? -11.378 -5.181 -17.021 1.00 86.62 92 LEU A C 1
ATOM 735 O O . LEU A 1 92 ? -12.099 -5.246 -16.024 1.00 86.62 92 LEU A O 1
ATOM 73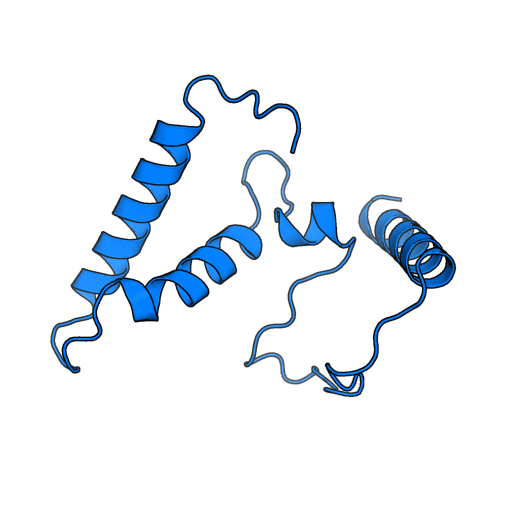9 N N . GLN A 1 93 ? -11.257 -6.181 -17.894 1.00 89.00 93 GLN A N 1
ATOM 740 C CA . GLN A 1 93 ? -11.889 -7.479 -17.692 1.00 89.00 93 GLN A CA 1
ATOM 741 C C . GLN A 1 93 ? -11.326 -8.176 -16.448 1.00 89.00 93 GLN A C 1
ATOM 743 O O . GLN A 1 93 ? -12.090 -8.481 -15.535 1.00 89.00 93 GLN A O 1
ATOM 748 N N . ALA A 1 94 ? -10.002 -8.332 -16.359 1.00 85.38 94 ALA A N 1
ATOM 749 C CA . ALA A 1 94 ? -9.360 -8.954 -15.202 1.00 85.38 94 ALA A CA 1
ATOM 750 C C . ALA A 1 94 ? -9.664 -8.194 -13.901 1.00 85.38 94 ALA A C 1
ATOM 752 O O . ALA A 1 94 ? -9.913 -8.793 -12.860 1.00 85.38 94 ALA A O 1
ATOM 753 N N . PHE A 1 95 ? -9.687 -6.860 -13.948 1.00 86.12 95 PHE A N 1
ATOM 754 C CA . PHE A 1 95 ? -10.044 -6.031 -12.802 1.00 86.12 95 PHE A CA 1
ATOM 755 C C . PHE A 1 95 ? -11.471 -6.307 -12.316 1.00 86.12 95 PHE A C 1
ATOM 757 O O . PHE A 1 95 ? -11.676 -6.463 -11.115 1.00 86.12 95 PHE A O 1
ATOM 764 N N . ARG A 1 96 ? -12.449 -6.402 -13.228 1.00 87.44 96 ARG A N 1
ATOM 765 C CA . ARG A 1 96 ? -13.840 -6.735 -12.879 1.00 87.44 96 ARG A CA 1
ATOM 766 C C . ARG A 1 96 ? -13.947 -8.115 -12.248 1.00 87.44 96 ARG A C 1
ATOM 768 O O . ARG A 1 96 ? -14.514 -8.222 -11.168 1.00 87.44 96 ARG A O 1
ATOM 775 N N . GLU A 1 97 ? -13.361 -9.123 -12.885 1.00 89.12 97 GLU A N 1
ATOM 776 C CA . GLU A 1 97 ? -13.356 -10.501 -12.380 1.00 89.12 97 GLU A CA 1
ATOM 777 C C . GLU A 1 97 ? -12.738 -10.568 -10.977 1.00 89.12 97 GLU A C 1
ATOM 779 O O . GLU A 1 97 ? -13.290 -11.186 -10.070 1.00 89.12 97 GLU A O 1
ATOM 784 N N . ASN A 1 98 ? -11.627 -9.862 -10.751 1.00 87.50 98 ASN A N 1
ATOM 785 C CA . ASN A 1 98 ? -10.998 -9.850 -9.437 1.00 87.50 98 ASN A CA 1
ATOM 786 C C . ASN A 1 98 ? -11.837 -9.111 -8.380 1.00 87.50 98 ASN A C 1
ATOM 788 O O . ASN A 1 98 ? -11.892 -9.553 -7.235 1.00 87.50 98 ASN A O 1
ATOM 792 N N . LEU A 1 99 ? -12.510 -8.011 -8.737 1.00 86.81 99 LEU A N 1
ATOM 793 C CA . LEU A 1 99 ? -13.431 -7.337 -7.817 1.00 86.81 99 LEU A CA 1
ATOM 794 C C . LEU A 1 99 ? -14.620 -8.231 -7.452 1.00 86.81 99 LEU A C 1
ATOM 796 O O . LEU A 1 99 ? -14.987 -8.279 -6.281 1.00 86.81 99 LEU A O 1
ATOM 800 N N . GLU A 1 100 ? -15.199 -8.943 -8.419 1.00 89.44 100 GLU A N 1
ATOM 801 C CA . GLU A 1 100 ? -16.271 -9.911 -8.160 1.00 89.44 100 GLU A CA 1
ATOM 802 C C . GLU A 1 100 ? -15.797 -11.021 -7.218 1.00 89.44 100 GLU A C 1
ATOM 804 O O . GLU A 1 100 ? -16.499 -11.345 -6.272 1.00 89.44 100 GLU A O 1
ATOM 809 N N . ASN A 1 101 ? -14.575 -11.528 -7.385 1.00 87.00 101 ASN A N 1
ATOM 810 C CA . ASN A 1 101 ? -14.019 -12.539 -6.480 1.00 87.00 101 ASN A CA 1
ATOM 811 C C . ASN A 1 101 ? -13.758 -12.028 -5.050 1.00 87.00 101 ASN A C 1
ATOM 813 O O . ASN A 1 101 ? -13.735 -12.825 -4.114 1.00 87.00 101 ASN A O 1
ATOM 817 N N . ILE A 1 102 ? -13.497 -10.729 -4.870 1.00 83.69 102 ILE A N 1
ATOM 818 C CA . ILE A 1 102 ? -13.185 -10.141 -3.556 1.00 83.69 102 ILE A CA 1
ATOM 819 C C . ILE A 1 102 ? -14.442 -9.666 -2.821 1.00 83.69 102 ILE A C 1
ATOM 821 O O . ILE A 1 102 ? -14.500 -9.762 -1.594 1.00 83.69 102 ILE A O 1
ATOM 825 N N . PHE A 1 103 ? -15.409 -9.097 -3.545 1.00 82.69 103 PHE A N 1
ATOM 826 C CA . PHE A 1 103 ? -16.570 -8.408 -2.970 1.00 82.69 10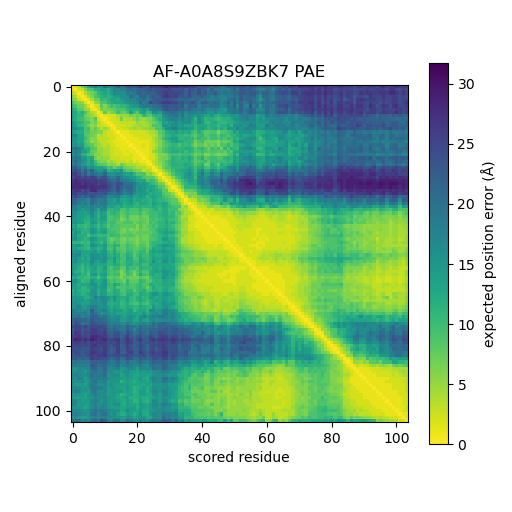3 PHE A CA 1
ATOM 827 C C . PHE A 1 103 ? -17.919 -9.079 -3.267 1.00 82.69 103 PHE A C 1
ATOM 829 O O . PHE A 1 103 ? -18.914 -8.671 -2.663 1.00 82.69 103 PHE A O 1
ATOM 836 N N . GLY A 1 104 ? -17.973 -10.015 -4.219 1.00 74.12 104 GLY A N 1
ATOM 837 C CA . GLY A 1 104 ? -19.167 -10.794 -4.573 1.00 74.12 104 GLY A CA 1
ATOM 838 C C . GLY A 1 104 ? -19.365 -12.002 -3.670 1.00 74.12 104 GLY A C 1
ATOM 839 O O . GLY A 1 104 ? -20.548 -12.349 -3.456 1.00 74.12 104 GLY A O 1
#

Radius of gyration: 17.05 Å; Cα contacts (8 Å, |Δi|>4): 45; chains: 1; bounding box: 43×35×39 Å

Mean predicted aligned error: 12.35 Å